Protein AF-A0A3M1XYH5-F1 (afdb_monomer_lite)

Foldseek 3Di:
DDDDDDDDLVRLLVCLLVPVLVLVCCLQDDDDPDDDDSRVPDDRDLVSLLVVLLVVLVVVLVCLVVQVVVCVLVLVSLLVSLLVCLVVCQSSLQSVCVLLVHHADDDSVSSQVSSCVSLVDPSVLSVVSPCVNVVVDDDDSVCSVVSSVVVSVVSVVVSVVSVPRDD

Sequence (167 aa):
IAAPLIMTPHYIASSLDAFPIEFLDFRLIHKTIYGDDLLSDLNIESRHLRLQAEREIKSKLIWLRQGYLSTMGDKRAIIENLSKSISGFMPLFRAIIVLYGEVPPVARIDVVNKLQDITKMETNIYERVLQIRQKKLKPDSPETDGIFKEFYHATERLGRLIDEIQI

pLDDT: mean 94.77, std 4.06, range [67.62, 98.44]

Secondary structure (DSSP, 8-state):
-PPPP---HHHHHTTTTTSHHHHHHHHHS----SS--SSTT----HHHHHHHHHHHHHHHHHHHHHHHHTTTT-HHHHHHHHHHHGGGGHHHHHHHHHHTT-PPPSSHHHHHHHHHHHH-S--HHHHHHHHHHTTS----GGGHHHHHHHHHHHHHHHHHHHHH---

Radius of gyration: 17.18 Å; chains: 1; bounding box: 42×40×49 Å

Structure (mmCIF, N/CA/C/O backbone):
data_AF-A0A3M1XYH5-F1
#
_entry.id   AF-A0A3M1XYH5-F1
#
loop_
_atom_site.group_PDB
_atom_site.id
_atom_site.type_symbol
_atom_site.label_atom_id
_atom_site.label_alt_id
_atom_site.label_comp_id
_atom_site.label_asym_id
_atom_site.label_entity_id
_atom_site.label_seq_id
_atom_site.pdbx_PDB_ins_code
_atom_site.Cartn_x
_atom_site.Cartn_y
_atom_site.Cartn_z
_atom_site.occupancy
_atom_site.B_iso_or_equiv
_atom_site.auth_seq_id
_atom_site.auth_comp_id
_atom_site.auth_asym_id
_atom_site.auth_atom_id
_atom_site.pdbx_PDB_model_num
ATOM 1 N N . ILE A 1 1 ? 2.916 23.796 -5.076 1.00 67.62 1 ILE A N 1
ATOM 2 C CA . ILE A 1 1 ? 3.162 22.948 -6.269 1.00 67.62 1 ILE A CA 1
ATOM 3 C C . ILE A 1 1 ? 4.480 22.233 -6.016 1.00 67.62 1 ILE A C 1
ATOM 5 O O . ILE A 1 1 ? 5.416 22.908 -5.608 1.00 67.62 1 ILE A O 1
ATOM 9 N N . ALA A 1 2 ? 4.526 20.906 -6.137 1.00 83.69 2 ALA A N 1
ATOM 10 C CA . ALA A 1 2 ? 5.775 20.149 -6.020 1.00 83.69 2 ALA A CA 1
ATOM 11 C C . ALA A 1 2 ? 6.463 20.087 -7.391 1.00 83.69 2 ALA A C 1
ATOM 13 O O . ALA A 1 2 ? 5.775 20.051 -8.412 1.00 83.69 2 ALA A O 1
ATOM 14 N N . ALA A 1 3 ? 7.795 20.103 -7.414 1.00 92.00 3 ALA A N 1
ATOM 15 C CA . ALA A 1 3 ? 8.556 19.890 -8.642 1.00 92.00 3 ALA A CA 1
ATOM 16 C C . ALA A 1 3 ? 8.316 18.464 -9.185 1.00 92.00 3 ALA A C 1
ATOM 18 O O . ALA A 1 3 ? 8.054 17.556 -8.390 1.00 92.00 3 ALA A O 1
ATOM 19 N N . PRO A 1 4 ? 8.385 18.252 -10.513 1.00 90.88 4 PRO A N 1
ATOM 20 C CA . PRO A 1 4 ? 8.270 16.916 -11.087 1.00 90.88 4 PRO A CA 1
ATOM 21 C C . PRO A 1 4 ? 9.439 16.024 -10.652 1.00 90.88 4 PRO A C 1
ATOM 23 O O . PRO A 1 4 ? 10.551 16.504 -10.422 1.00 90.88 4 PRO A O 1
ATOM 26 N N . LEU A 1 5 ? 9.190 14.715 -10.582 1.00 92.06 5 LEU A N 1
ATOM 27 C CA . LEU A 1 5 ? 10.254 13.727 -10.421 1.00 92.06 5 LEU A CA 1
ATOM 28 C C . LEU A 1 5 ? 11.072 13.660 -11.712 1.00 92.06 5 LEU A C 1
ATOM 30 O O . LEU A 1 5 ? 10.516 13.473 -12.792 1.00 92.06 5 LEU A O 1
ATOM 34 N N . ILE A 1 6 ? 12.390 13.798 -11.584 1.00 94.62 6 ILE A N 1
ATOM 35 C CA . ILE A 1 6 ? 13.343 13.641 -12.682 1.00 94.62 6 ILE A CA 1
ATOM 36 C C . ILE A 1 6 ? 14.158 12.386 -12.395 1.00 94.62 6 ILE A C 1
ATOM 38 O O . ILE A 1 6 ? 14.798 12.289 -11.350 1.00 94.62 6 ILE A O 1
ATOM 42 N N . MET A 1 7 ? 14.114 11.422 -13.310 1.00 95.25 7 MET A N 1
ATOM 43 C CA . MET A 1 7 ? 14.777 10.129 -13.163 1.00 95.25 7 MET A CA 1
ATOM 44 C C . MET A 1 7 ? 15.476 9.763 -14.466 1.00 95.25 7 MET A C 1
ATOM 46 O O . MET A 1 7 ? 14.965 10.032 -15.552 1.00 95.25 7 MET A O 1
ATOM 50 N N . THR A 1 8 ? 16.648 9.144 -14.359 1.00 96.50 8 THR A N 1
ATOM 51 C CA . THR A 1 8 ? 17.344 8.552 -15.505 1.00 96.50 8 THR A CA 1
ATOM 52 C C . THR A 1 8 ? 16.962 7.075 -15.636 1.00 96.50 8 THR A C 1
ATOM 54 O O . THR A 1 8 ? 16.574 6.465 -14.637 1.00 96.50 8 THR A O 1
ATOM 57 N N . PRO A 1 9 ? 17.131 6.454 -16.817 1.00 96.00 9 PRO A N 1
ATOM 58 C CA . PRO A 1 9 ? 16.918 5.013 -16.969 1.00 96.00 9 PRO A CA 1
ATOM 59 C C . PRO A 1 9 ? 17.732 4.184 -15.964 1.00 96.00 9 PRO A C 1
ATOM 61 O O . PRO A 1 9 ? 17.220 3.238 -15.373 1.00 96.00 9 PRO A O 1
ATOM 64 N N . HIS A 1 10 ? 18.983 4.586 -15.707 1.00 97.12 10 HIS A N 1
ATOM 65 C CA . HIS A 1 10 ? 19.835 3.931 -14.714 1.00 97.12 10 HIS A CA 1
ATOM 66 C C . HIS A 1 10 ? 19.263 4.039 -13.296 1.00 97.12 10 HIS A C 1
ATOM 68 O O . HIS A 1 10 ? 19.216 3.035 -12.593 1.00 97.12 10 HIS A O 1
ATOM 74 N N . TYR A 1 11 ? 18.783 5.225 -12.901 1.00 97.06 11 TYR A N 1
ATOM 75 C CA . TYR A 1 11 ? 18.168 5.426 -11.589 1.00 97.06 11 TYR A CA 1
ATOM 76 C C . TYR A 1 11 ? 16.924 4.554 -11.403 1.00 97.06 11 TYR A C 1
ATOM 78 O O . TYR A 1 11 ? 16.752 3.971 -10.338 1.00 97.06 11 TYR A O 1
ATOM 86 N N . ILE A 1 12 ? 16.077 4.435 -12.432 1.00 97.19 12 ILE A N 1
ATOM 87 C CA . ILE A 1 12 ? 14.899 3.556 -12.400 1.00 97.19 12 ILE A CA 1
ATOM 88 C C . ILE A 1 12 ? 15.341 2.110 -12.158 1.00 97.19 12 ILE A C 1
ATOM 90 O O . ILE A 1 12 ? 14.903 1.490 -11.192 1.00 97.19 12 ILE A O 1
ATOM 94 N N . ALA A 1 13 ? 16.258 1.603 -12.987 1.00 96.06 13 ALA A N 1
ATOM 95 C CA . ALA A 1 13 ? 16.729 0.223 -12.912 1.00 96.06 13 ALA A CA 1
ATOM 96 C C . ALA A 1 13 ? 17.379 -0.114 -11.558 1.00 96.06 13 ALA A C 1
ATOM 98 O O . ALA A 1 13 ? 17.160 -1.199 -11.028 1.00 96.06 13 ALA A O 1
ATOM 99 N N . SER A 1 14 ? 18.139 0.818 -10.973 1.00 96.88 14 SER A N 1
ATOM 100 C CA . SER A 1 14 ? 18.806 0.630 -9.679 1.00 96.88 14 SER A CA 1
ATOM 101 C C . SER A 1 14 ? 17.910 0.876 -8.460 1.00 96.88 14 SER A C 1
ATOM 103 O O . SER A 1 14 ? 18.420 0.853 -7.346 1.00 96.88 14 SER A O 1
ATOM 105 N N . SER A 1 15 ? 16.627 1.199 -8.655 1.00 97.81 15 SER A N 1
ATOM 106 C CA . SER A 1 15 ? 15.699 1.565 -7.572 1.00 97.81 15 SER A CA 1
ATOM 107 C C . SER A 1 15 ? 14.505 0.614 -7.443 1.00 97.81 15 SER A C 1
ATOM 109 O O . SER A 1 15 ? 13.644 0.832 -6.588 1.00 97.81 15 SER A O 1
ATOM 111 N N . LEU A 1 16 ? 14.428 -0.430 -8.278 1.00 98.00 16 LEU A N 1
ATOM 112 C CA . LEU A 1 16 ? 13.308 -1.382 -8.287 1.00 98.00 16 LEU A CA 1
ATOM 113 C C . LEU A 1 16 ? 13.237 -2.245 -7.018 1.00 98.00 16 LEU A C 1
ATOM 115 O O . LEU A 1 16 ? 12.176 -2.772 -6.702 1.00 98.00 16 LEU A O 1
ATOM 119 N N . ASP A 1 17 ? 14.339 -2.382 -6.286 1.00 98.06 17 ASP A N 1
ATOM 120 C CA . ASP A 1 17 ? 14.420 -3.086 -5.004 1.00 98.06 17 ASP A CA 1
ATOM 121 C C . ASP A 1 17 ? 14.050 -2.190 -3.809 1.00 98.06 17 ASP A C 1
ATOM 123 O O . ASP A 1 17 ? 13.446 -2.657 -2.840 1.00 98.06 17 ASP A O 1
ATOM 127 N N . ALA A 1 18 ? 14.386 -0.901 -3.888 1.00 97.56 18 ALA A N 1
ATOM 128 C CA . ALA A 1 18 ? 14.168 0.086 -2.837 1.00 97.56 18 ALA A CA 1
ATOM 129 C C . ALA A 1 18 ? 12.761 0.709 -2.864 1.00 97.56 18 ALA A C 1
ATOM 131 O O . ALA A 1 18 ? 12.217 1.013 -1.800 1.00 97.56 18 ALA A O 1
ATOM 132 N N . PHE A 1 19 ? 12.180 0.878 -4.058 1.00 97.81 19 PHE A N 1
ATOM 133 C CA . PHE A 1 19 ? 10.848 1.459 -4.282 1.00 97.81 19 PHE A CA 1
ATOM 134 C C . PHE A 1 19 ? 9.919 0.571 -5.151 1.00 97.81 19 PHE A C 1
ATOM 136 O O . PHE A 1 19 ? 9.291 1.072 -6.093 1.00 97.81 19 PHE A O 1
ATOM 143 N N . PRO A 1 20 ? 9.832 -0.756 -4.913 1.00 98.38 20 PRO A N 1
ATOM 144 C CA . PRO A 1 20 ? 9.061 -1.661 -5.766 1.00 98.38 20 PRO A CA 1
ATOM 145 C C . PRO A 1 20 ? 7.568 -1.318 -5.853 1.00 98.38 20 PRO A C 1
ATOM 147 O O . PRO A 1 20 ? 6.975 -1.493 -6.913 1.00 98.38 20 PRO A O 1
ATOM 150 N N . ILE A 1 21 ? 6.940 -0.820 -4.785 1.00 98.44 21 ILE A N 1
ATOM 151 C CA . ILE A 1 21 ? 5.516 -0.449 -4.783 1.00 98.44 21 ILE A CA 1
ATOM 152 C C . ILE A 1 21 ? 5.278 0.784 -5.655 1.00 98.44 21 ILE A C 1
ATOM 154 O O . ILE A 1 21 ? 4.331 0.808 -6.440 1.00 98.44 21 ILE A O 1
ATOM 158 N N . GLU A 1 22 ? 6.132 1.800 -5.554 1.00 97.88 22 GLU A N 1
ATOM 159 C CA . GLU A 1 22 ? 6.019 3.020 -6.350 1.00 97.88 22 GLU A CA 1
ATOM 160 C C . GLU A 1 22 ? 6.231 2.727 -7.836 1.00 97.88 22 GLU A C 1
ATOM 162 O O . GLU A 1 22 ? 5.425 3.151 -8.665 1.00 97.88 22 GLU A O 1
ATOM 167 N N . PHE A 1 23 ? 7.266 1.954 -8.180 1.00 98.06 23 PHE A N 1
ATOM 168 C CA . PHE A 1 23 ? 7.515 1.560 -9.566 1.00 98.06 23 PHE A CA 1
ATOM 169 C C . PHE A 1 23 ? 6.456 0.597 -10.108 1.00 98.06 23 PHE A C 1
ATOM 171 O O . PHE A 1 23 ? 6.149 0.650 -11.299 1.00 98.06 23 PHE A O 1
ATOM 178 N N . LEU A 1 24 ? 5.837 -0.226 -9.256 1.00 97.88 24 LEU A N 1
ATOM 179 C CA . LEU A 1 24 ? 4.675 -1.019 -9.643 1.00 97.88 24 LEU A CA 1
ATOM 180 C C . LEU A 1 24 ? 3.499 -0.110 -10.008 1.00 97.88 24 LEU A C 1
ATOM 182 O O . LEU A 1 24 ? 2.882 -0.303 -11.054 1.00 97.88 24 LEU A O 1
ATOM 186 N N . ASP A 1 25 ? 3.199 0.888 -9.177 1.00 96.25 25 ASP A N 1
ATOM 187 C CA . ASP A 1 25 ? 2.120 1.837 -9.450 1.00 96.25 25 ASP A CA 1
ATOM 188 C C . ASP A 1 25 ? 2.421 2.675 -10.705 1.00 96.25 25 ASP A C 1
ATOM 190 O O . ASP A 1 25 ? 1.514 2.898 -11.504 1.00 96.25 25 ASP A O 1
ATOM 194 N N . PHE A 1 26 ? 3.679 3.067 -10.946 1.00 96.50 26 PHE A N 1
ATOM 195 C CA . PHE A 1 26 ? 4.087 3.701 -12.204 1.00 96.50 26 PHE A CA 1
ATOM 196 C C . PHE A 1 26 ? 3.873 2.778 -13.403 1.00 96.50 26 PHE A C 1
ATOM 198 O O . PHE A 1 26 ? 3.232 3.191 -14.363 1.00 96.50 26 PHE A O 1
ATOM 205 N N . ARG A 1 27 ? 4.318 1.517 -13.344 1.00 95.88 27 ARG A N 1
ATOM 206 C CA . ARG A 1 27 ? 4.088 0.532 -14.413 1.00 95.88 27 ARG A CA 1
ATOM 207 C C . ARG A 1 27 ? 2.599 0.354 -14.716 1.00 95.88 27 ARG A C 1
ATOM 209 O O . ARG A 1 27 ? 2.211 0.322 -15.877 1.00 95.88 27 ARG A O 1
ATOM 216 N N . LEU A 1 28 ? 1.758 0.280 -13.685 1.00 94.69 28 LEU A N 1
ATOM 217 C CA . LEU A 1 28 ? 0.310 0.081 -13.825 1.00 94.69 28 LEU A CA 1
ATOM 218 C C . LEU A 1 28 ? -0.443 1.344 -14.268 1.00 94.69 28 LEU A C 1
ATOM 220 O O . LEU A 1 28 ? -1.489 1.248 -14.908 1.00 94.69 28 LEU A O 1
ATOM 224 N N . ILE A 1 29 ? 0.037 2.522 -13.864 1.00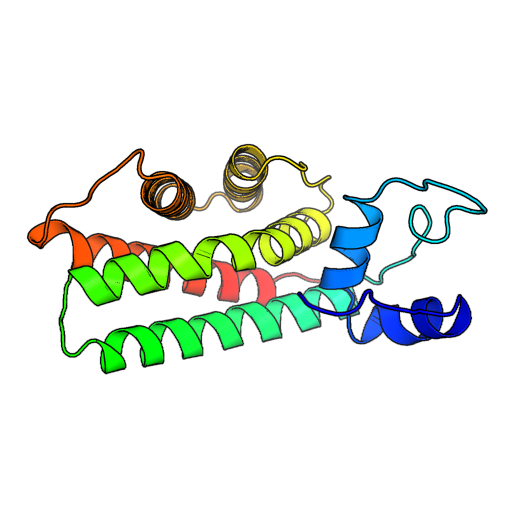 94.81 29 ILE A N 1
ATOM 225 C CA . ILE A 1 29 ? -0.682 3.794 -13.971 1.00 94.81 29 ILE A CA 1
ATOM 226 C C . ILE A 1 29 ? 0.268 4.867 -14.500 1.00 94.81 29 ILE A C 1
ATOM 228 O O . ILE A 1 29 ? 0.651 5.809 -13.803 1.00 94.81 29 ILE A O 1
ATOM 232 N N . HIS A 1 30 ? 0.606 4.756 -15.777 1.00 95.81 30 HIS A N 1
ATOM 233 C CA . HIS A 1 30 ? 1.289 5.812 -16.506 1.00 95.81 30 HIS A CA 1
ATOM 234 C C . HIS A 1 30 ? 0.687 5.981 -17.898 1.00 95.81 30 HIS A C 1
ATOM 236 O O . HIS A 1 30 ? -0.110 5.177 -18.384 1.00 95.81 30 HIS A O 1
ATOM 242 N N . LYS A 1 31 ? 1.069 7.083 -18.532 1.00 96.00 31 LYS A N 1
ATOM 243 C CA . LYS A 1 31 ? 0.856 7.304 -19.953 1.00 96.00 31 LYS A CA 1
ATOM 244 C C . LYS A 1 31 ? 2.093 7.987 -20.503 1.00 96.00 31 LYS A C 1
ATOM 246 O O . LYS A 1 31 ? 2.390 9.115 -20.110 1.00 96.00 31 LYS A O 1
ATOM 251 N N . THR A 1 32 ? 2.782 7.324 -21.420 1.00 96.31 32 THR A N 1
ATOM 252 C CA . THR A 1 32 ? 3.909 7.920 -22.136 1.00 96.31 32 THR A CA 1
ATOM 253 C C . THR A 1 32 ? 3.383 8.997 -23.072 1.00 96.31 32 THR A C 1
ATOM 255 O O . THR A 1 32 ? 2.553 8.743 -23.945 1.00 96.31 32 THR A O 1
ATOM 258 N N . ILE A 1 33 ? 3.806 10.237 -22.832 1.00 97.06 33 ILE A N 1
ATOM 259 C CA . ILE A 1 33 ? 3.403 11.395 -23.639 1.00 97.06 33 ILE A CA 1
ATOM 260 C C . ILE A 1 33 ? 4.369 11.596 -24.810 1.00 97.06 33 ILE A C 1
ATOM 262 O O . ILE A 1 33 ? 3.950 12.028 -25.881 1.00 97.06 33 ILE A O 1
ATOM 266 N N . TYR A 1 34 ? 5.650 11.283 -24.608 1.00 96.69 34 TYR A N 1
ATOM 267 C CA . TYR A 1 34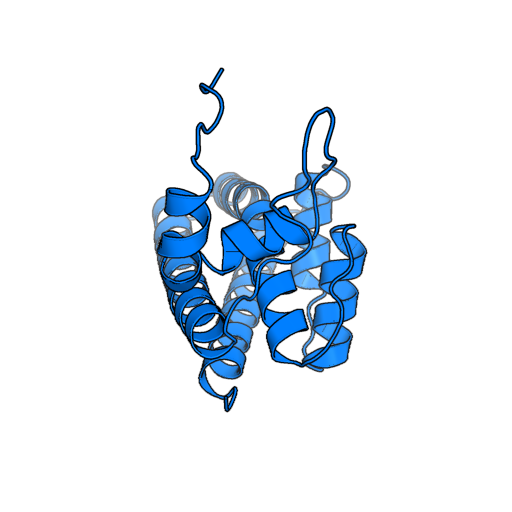 ? 6.706 11.425 -25.602 1.00 96.69 34 TYR A CA 1
ATOM 268 C C . TYR A 1 34 ? 7.889 10.503 -25.278 1.00 96.69 34 TYR A C 1
ATOM 270 O O . TYR A 1 34 ? 8.208 10.325 -24.102 1.00 96.69 34 TYR A O 1
ATOM 278 N N . GLY A 1 35 ? 8.568 10.006 -26.316 1.00 96.12 35 GLY A N 1
ATOM 279 C CA . GLY A 1 35 ? 9.754 9.155 -26.199 1.00 96.12 35 GLY A CA 1
ATOM 280 C C . GLY A 1 35 ? 9.433 7.690 -25.912 1.00 96.12 35 GLY A C 1
ATOM 281 O O . GLY A 1 35 ? 8.292 7.254 -26.066 1.00 96.12 35 GLY A O 1
ATOM 282 N N . ASP A 1 36 ? 10.464 6.949 -25.513 1.00 95.38 36 ASP A N 1
ATOM 283 C CA . ASP A 1 36 ? 10.349 5.537 -25.159 1.00 95.38 36 ASP A CA 1
ATOM 284 C C . ASP A 1 36 ? 9.585 5.357 -23.844 1.00 95.38 36 ASP A C 1
ATOM 286 O O . ASP A 1 36 ? 9.729 6.137 -22.897 1.00 95.38 36 ASP A O 1
ATOM 290 N N . ASP A 1 37 ? 8.788 4.295 -23.775 1.00 96.44 37 ASP A N 1
ATOM 291 C CA . ASP A 1 37 ? 8.135 3.887 -22.542 1.00 96.44 37 ASP A CA 1
ATOM 292 C C . ASP A 1 37 ? 9.086 3.028 -21.703 1.00 96.44 37 ASP A C 1
ATOM 294 O O . ASP A 1 37 ? 9.308 1.853 -21.973 1.00 96.44 37 ASP A O 1
ATOM 298 N N . LEU A 1 38 ? 9.659 3.645 -20.673 1.00 94.94 38 LEU A N 1
ATOM 299 C CA . LEU A 1 38 ? 10.595 2.991 -19.759 1.00 94.94 38 LEU A CA 1
ATOM 300 C C . LEU A 1 38 ? 9.900 2.280 -18.586 1.00 94.94 38 LEU A C 1
ATOM 302 O O . LEU A 1 38 ? 10.587 1.682 -17.760 1.00 94.94 38 LEU A O 1
ATOM 306 N N . LEU A 1 39 ? 8.574 2.404 -18.450 1.00 96.44 39 LEU A N 1
ATOM 307 C CA . LEU A 1 39 ? 7.835 1.959 -17.266 1.00 96.44 39 LEU A CA 1
ATOM 308 C C . LEU A 1 39 ? 7.023 0.682 -17.502 1.00 96.44 39 LEU A C 1
ATOM 310 O O . LEU A 1 39 ? 6.768 -0.034 -16.534 1.00 96.44 39 LEU A O 1
ATOM 314 N N . SER A 1 40 ? 6.615 0.380 -18.737 1.00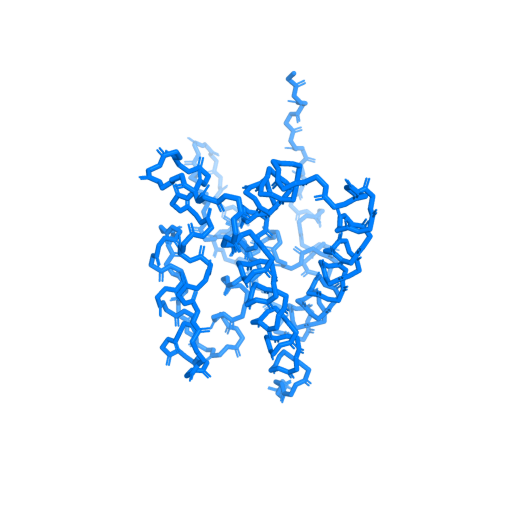 94.19 40 SER A N 1
ATOM 315 C CA . SER A 1 40 ? 5.786 -0.798 -19.048 1.00 94.19 40 SER A CA 1
ATOM 316 C C . SER A 1 40 ? 6.464 -2.137 -18.749 1.00 94.19 40 SER A C 1
ATOM 318 O O . SER A 1 40 ? 5.819 -3.024 -18.187 1.00 94.19 40 SER A O 1
ATOM 320 N N . ASP A 1 41 ? 7.764 -2.258 -19.021 1.00 91.81 41 ASP A N 1
ATOM 321 C CA . ASP A 1 41 ? 8.507 -3.525 -18.930 1.00 91.81 41 ASP A CA 1
ATOM 322 C C . ASP A 1 41 ? 9.358 -3.662 -17.653 1.00 91.81 41 ASP A C 1
ATOM 324 O O . ASP A 1 41 ? 10.300 -4.457 -17.589 1.00 91.81 41 ASP A O 1
ATOM 328 N N . LEU A 1 42 ? 9.046 -2.898 -16.598 1.00 96.31 42 LEU A N 1
ATOM 329 C CA . LEU A 1 42 ? 9.785 -3.000 -15.336 1.00 96.31 42 LEU A CA 1
ATOM 330 C C . LEU A 1 42 ? 9.621 -4.391 -14.715 1.00 96.31 42 LEU A C 1
ATOM 332 O O . LEU A 1 42 ? 8.510 -4.806 -14.374 1.00 96.31 42 LEU A O 1
ATOM 336 N N . ASN A 1 43 ? 10.741 -5.083 -14.503 1.00 95.19 43 ASN A N 1
ATOM 337 C CA . ASN A 1 43 ? 10.778 -6.349 -13.781 1.00 95.19 43 ASN A CA 1
ATOM 338 C C . ASN A 1 43 ? 10.966 -6.100 -12.279 1.00 95.19 43 ASN A C 1
ATOM 340 O O . ASN A 1 43 ? 12.072 -5.824 -11.818 1.00 95.19 43 ASN A O 1
ATOM 344 N N . ILE A 1 44 ? 9.875 -6.188 -11.523 1.00 97.31 44 ILE A N 1
ATOM 345 C CA . ILE A 1 44 ? 9.867 -5.971 -10.075 1.00 97.31 44 ILE A CA 1
ATOM 346 C C . ILE A 1 44 ? 9.847 -7.335 -9.395 1.00 97.31 44 ILE A C 1
ATOM 348 O O . ILE A 1 44 ? 8.862 -8.065 -9.498 1.00 97.31 44 ILE A O 1
ATOM 352 N N . GLU A 1 45 ? 10.927 -7.678 -8.694 1.00 97.50 45 GLU A N 1
ATOM 353 C CA . GLU A 1 45 ? 11.011 -8.963 -8.008 1.00 97.50 45 GLU A CA 1
ATOM 354 C C . GLU A 1 45 ? 10.034 -9.028 -6.827 1.00 97.50 45 GLU A C 1
ATOM 356 O O . GLU A 1 45 ? 10.049 -8.175 -5.930 1.00 97.50 45 GLU A O 1
ATOM 361 N N . SER A 1 46 ? 9.241 -10.100 -6.768 1.00 97.19 46 SER A N 1
ATOM 362 C CA . SER A 1 46 ? 8.239 -10.308 -5.718 1.00 97.19 46 SER A CA 1
ATOM 363 C C . SER A 1 46 ? 8.842 -10.247 -4.310 1.00 97.19 46 SER A C 1
ATOM 365 O O . SER A 1 46 ? 8.196 -9.740 -3.395 1.00 97.19 46 SER A O 1
ATOM 367 N N . ARG A 1 47 ? 10.105 -10.672 -4.124 1.00 97.62 47 ARG A N 1
ATOM 368 C CA . ARG A 1 47 ? 10.794 -10.624 -2.820 1.00 97.62 47 ARG A CA 1
ATOM 369 C C . ARG A 1 47 ? 10.908 -9.199 -2.269 1.00 97.62 47 ARG A C 1
ATOM 371 O O . ARG A 1 47 ? 10.683 -8.981 -1.080 1.00 97.62 47 ARG A O 1
ATOM 378 N N . HIS A 1 48 ? 11.223 -8.230 -3.132 1.00 98.31 48 HIS A N 1
ATOM 379 C CA . HIS A 1 48 ? 11.355 -6.825 -2.751 1.00 98.31 48 HIS A CA 1
ATOM 380 C C . HIS A 1 48 ? 9.975 -6.207 -2.541 1.00 98.31 48 HIS A C 1
ATOM 382 O O . HIS A 1 48 ? 9.754 -5.514 -1.548 1.00 98.31 48 HIS A O 1
ATOM 388 N N . LEU A 1 49 ? 9.021 -6.546 -3.414 1.00 98.25 49 LEU A N 1
ATOM 389 C CA . LEU A 1 49 ? 7.637 -6.099 -3.297 1.00 98.25 49 LEU A CA 1
ATOM 390 C C . LEU A 1 49 ? 6.997 -6.546 -1.972 1.00 98.25 49 LEU A C 1
ATOM 392 O O . LEU A 1 49 ? 6.399 -5.726 -1.277 1.00 98.25 49 LEU A O 1
ATOM 396 N N . ARG A 1 50 ? 7.175 -7.813 -1.571 1.00 98.19 50 ARG A N 1
ATOM 397 C CA . ARG A 1 50 ? 6.688 -8.346 -0.285 1.00 98.19 50 ARG A CA 1
ATOM 398 C C . ARG A 1 50 ? 7.334 -7.654 0.897 1.00 98.19 50 ARG A C 1
ATOM 400 O O . ARG A 1 50 ? 6.632 -7.249 1.820 1.00 98.19 50 ARG A O 1
ATOM 407 N N . LEU A 1 51 ? 8.655 -7.477 0.854 1.00 98.12 51 LEU A N 1
ATOM 408 C CA . LEU A 1 51 ? 9.391 -6.820 1.928 1.00 98.12 51 LEU A CA 1
ATOM 409 C C . LEU A 1 51 ? 8.931 -5.366 2.123 1.00 98.12 51 LEU A C 1
ATOM 411 O O . LEU A 1 51 ? 8.706 -4.940 3.258 1.00 98.12 51 LEU A O 1
ATOM 415 N N . GLN A 1 52 ? 8.745 -4.604 1.038 1.00 98.44 52 GLN A N 1
ATOM 416 C CA . GLN A 1 52 ? 8.218 -3.243 1.148 1.00 98.44 52 GLN A CA 1
ATOM 417 C C . GLN A 1 52 ? 6.758 -3.246 1.615 1.00 98.44 52 GLN A C 1
ATOM 419 O O . GLN A 1 52 ? 6.421 -2.452 2.492 1.00 98.44 52 GLN A O 1
ATOM 424 N N . ALA A 1 53 ? 5.912 -4.152 1.111 1.00 98.38 53 ALA A N 1
ATOM 425 C CA . ALA A 1 53 ? 4.515 -4.260 1.536 1.00 98.38 53 ALA A CA 1
ATOM 426 C C . ALA A 1 53 ? 4.397 -4.513 3.048 1.00 98.38 53 ALA A C 1
ATOM 428 O O . ALA A 1 53 ? 3.603 -3.863 3.732 1.00 98.38 53 ALA A O 1
ATOM 429 N N . GLU A 1 54 ? 5.245 -5.389 3.592 1.00 98.19 54 GLU A N 1
ATOM 430 C CA . GLU A 1 54 ? 5.323 -5.684 5.023 1.00 98.19 54 GLU A CA 1
ATOM 431 C C . GLU A 1 54 ? 5.785 -4.461 5.838 1.00 98.19 54 GLU A C 1
ATOM 433 O O . GLU A 1 54 ? 5.198 -4.109 6.868 1.00 98.19 54 GLU A O 1
ATOM 438 N N . ARG A 1 55 ? 6.817 -3.752 5.369 1.00 98.12 55 ARG A N 1
ATOM 439 C CA . ARG A 1 55 ? 7.289 -2.517 6.014 1.00 98.12 55 ARG A CA 1
ATOM 440 C C . ARG A 1 55 ? 6.217 -1.431 5.999 1.00 98.12 55 ARG A C 1
ATOM 442 O O . ARG A 1 55 ? 6.038 -0.709 6.985 1.00 98.12 55 ARG A O 1
ATOM 449 N N . GLU A 1 56 ? 5.520 -1.294 4.882 1.00 98.00 56 GLU A N 1
ATOM 450 C CA . GLU A 1 56 ? 4.530 -0.255 4.665 1.00 98.00 56 GLU A CA 1
ATOM 451 C C . GLU A 1 56 ? 3.267 -0.502 5.502 1.00 98.00 56 GLU A C 1
ATOM 453 O O . GLU A 1 56 ? 2.816 0.419 6.189 1.00 98.00 56 GLU A O 1
ATOM 458 N N . ILE A 1 57 ? 2.743 -1.732 5.558 1.00 97.75 57 ILE A N 1
ATOM 459 C CA . ILE A 1 57 ? 1.593 -2.059 6.418 1.00 97.75 57 ILE A CA 1
ATOM 460 C C . ILE A 1 57 ? 1.930 -1.870 7.908 1.00 97.75 57 ILE A C 1
ATOM 462 O O . ILE A 1 57 ? 1.144 -1.265 8.643 1.00 97.75 57 ILE A O 1
ATOM 466 N N . LYS A 1 58 ? 3.128 -2.286 8.356 1.00 98.12 58 LYS A N 1
ATOM 467 C CA . LYS A 1 58 ? 3.597 -2.091 9.742 1.00 98.12 58 LYS A CA 1
ATOM 468 C C . LYS A 1 58 ? 3.719 -0.606 10.081 1.00 98.12 58 LYS A C 1
ATOM 470 O O . LYS A 1 58 ? 3.268 -0.171 11.142 1.00 98.12 58 LYS A O 1
ATOM 475 N N . SER A 1 59 ? 4.250 0.184 9.151 1.00 97.81 59 SER A N 1
ATOM 476 C CA . SER A 1 59 ? 4.331 1.640 9.289 1.00 97.81 59 SER A CA 1
ATOM 477 C C . SER A 1 59 ? 2.936 2.261 9.396 1.00 97.81 59 SER A C 1
ATOM 479 O O . SER A 1 59 ? 2.683 3.034 10.318 1.00 97.81 59 SER A O 1
ATOM 481 N N . LYS A 1 60 ? 1.988 1.885 8.524 1.00 97.62 60 LYS A N 1
ATOM 482 C CA . LYS A 1 60 ? 0.595 2.366 8.592 1.00 97.62 60 LYS A CA 1
ATOM 483 C C . LYS A 1 60 ? -0.080 2.010 9.920 1.00 97.62 60 LYS A C 1
ATOM 485 O O . LYS A 1 60 ? -0.776 2.857 10.468 1.00 97.62 60 LYS A O 1
ATOM 490 N N . LEU A 1 61 ? 0.156 0.821 10.482 1.00 97.94 61 LEU A N 1
ATOM 491 C CA . LEU A 1 61 ? -0.358 0.443 11.808 1.00 97.94 61 LEU A CA 1
ATOM 492 C C . LEU A 1 61 ? 0.180 1.346 12.927 1.00 97.94 61 LEU A C 1
ATOM 494 O O . LEU A 1 61 ? -0.586 1.753 13.801 1.00 97.94 61 LEU A O 1
ATOM 498 N N . ILE A 1 62 ? 1.470 1.696 12.895 1.00 98.06 62 ILE A N 1
ATOM 499 C CA . ILE A 1 62 ? 2.061 2.652 13.846 1.00 98.06 62 ILE A CA 1
ATOM 500 C C . ILE A 1 62 ? 1.375 4.017 13.715 1.00 98.06 62 ILE A C 1
ATOM 502 O O . ILE A 1 62 ? 0.902 4.561 14.715 1.00 98.06 62 ILE A O 1
ATOM 506 N N . TRP A 1 63 ? 1.244 4.529 12.487 1.00 97.00 63 TRP A N 1
ATOM 507 C CA . TRP A 1 63 ? 0.589 5.811 12.218 1.00 97.00 63 TRP A CA 1
ATOM 508 C C . TRP A 1 63 ? -0.888 5.825 12.620 1.00 97.00 63 TRP A C 1
ATOM 510 O O . TRP A 1 63 ? -1.359 6.831 13.140 1.00 97.00 63 TRP A O 1
ATOM 520 N N . LEU A 1 64 ? -1.619 4.720 12.437 1.00 96.81 64 LEU A N 1
ATOM 521 C CA . LEU A 1 64 ? -3.009 4.599 12.886 1.00 96.81 64 LEU A CA 1
ATOM 522 C C . LEU A 1 64 ? -3.117 4.718 14.408 1.00 96.81 64 LEU A C 1
ATOM 524 O O . LEU A 1 64 ? -3.960 5.461 14.904 1.00 96.81 64 LEU A O 1
ATOM 528 N N . ARG A 1 65 ? -2.246 4.030 15.156 1.00 97.44 65 ARG A N 1
ATOM 529 C CA . ARG A 1 65 ? -2.234 4.082 16.628 1.00 97.44 65 ARG A CA 1
ATOM 530 C C . ARG A 1 65 ? -1.864 5.477 17.131 1.00 97.44 65 ARG A C 1
ATOM 532 O O . ARG A 1 65 ? -2.583 6.043 17.951 1.00 97.44 65 ARG A O 1
ATOM 539 N N . GLN A 1 66 ? -0.780 6.054 16.612 1.00 97.56 66 GLN A N 1
ATOM 540 C CA . GLN A 1 66 ? -0.339 7.403 16.982 1.00 97.56 66 GLN A CA 1
ATOM 541 C C . GLN A 1 66 ? -1.386 8.461 16.614 1.00 97.56 66 GLN A C 1
ATOM 543 O O . GLN A 1 66 ? -1.704 9.324 17.429 1.00 97.56 66 GLN A O 1
ATOM 548 N N . GLY A 1 67 ? -1.955 8.360 15.412 1.00 96.06 67 GLY A N 1
ATOM 549 C CA . GLY A 1 67 ? -2.981 9.267 14.908 1.00 96.06 67 GLY A CA 1
ATOM 550 C C . GLY A 1 67 ? -4.311 9.161 15.649 1.00 96.06 67 GLY A C 1
ATOM 551 O O . GLY A 1 67 ? -5.043 10.142 15.706 1.00 96.06 67 GLY A O 1
ATOM 552 N N . TYR A 1 68 ? -4.631 8.005 16.230 1.00 96.44 68 TYR A N 1
ATOM 553 C CA . TYR A 1 68 ? -5.776 7.864 17.125 1.00 96.44 68 TYR A CA 1
ATOM 554 C C . TYR A 1 68 ? -5.512 8.534 18.471 1.00 96.44 68 TYR A C 1
ATOM 556 O O . TYR A 1 68 ? -6.312 9.355 18.913 1.00 96.44 68 TYR A O 1
ATOM 564 N N . LEU A 1 69 ? -4.368 8.249 19.101 1.00 97.12 69 LEU A N 1
ATOM 565 C CA . LEU A 1 69 ? -4.014 8.825 20.402 1.00 97.12 69 LEU A CA 1
ATOM 566 C C . LEU A 1 69 ? -3.930 10.357 20.360 1.00 97.12 69 LEU A C 1
ATOM 568 O O . LEU A 1 69 ? -4.412 11.022 21.275 1.00 97.12 69 LEU A O 1
ATOM 572 N N . SER A 1 70 ? -3.383 10.926 19.282 1.00 96.94 70 SER A N 1
ATOM 573 C CA . SER A 1 70 ? -3.248 12.380 19.129 1.00 96.94 70 SER A CA 1
ATOM 574 C C . SER A 1 70 ? -4.583 13.122 19.013 1.00 96.94 70 SER A C 1
ATOM 576 O O . SER A 1 70 ? -4.624 14.329 19.235 1.00 96.94 70 SER A O 1
ATOM 578 N N . THR A 1 71 ? -5.680 12.423 18.704 1.00 96.50 71 THR A N 1
ATOM 579 C CA . THR A 1 71 ? -7.017 13.035 18.627 1.00 96.50 71 THR A CA 1
ATOM 580 C C . THR A 1 71 ? -7.620 13.314 19.998 1.00 96.50 71 THR A C 1
ATOM 582 O O . THR A 1 71 ? -8.598 14.050 20.083 1.00 96.50 71 THR A O 1
ATOM 585 N N . MET A 1 72 ? -7.089 12.704 21.067 1.00 95.75 72 MET A N 1
ATOM 586 C CA . MET A 1 72 ? -7.649 12.781 22.423 1.00 95.75 72 MET A CA 1
ATOM 587 C C . MET A 1 72 ? -9.156 12.450 22.484 1.00 95.75 72 MET A C 1
ATOM 589 O O . MET A 1 72 ? -9.879 12.949 23.341 1.00 95.75 72 MET A O 1
ATOM 593 N N . GLY A 1 73 ? -9.639 11.600 21.569 1.00 93.50 73 GLY A N 1
ATOM 594 C CA . GLY A 1 73 ? -11.043 11.195 21.493 1.00 93.50 73 GLY A CA 1
ATOM 595 C C . GLY A 1 73 ? -11.946 12.116 20.667 1.00 93.50 73 GLY A C 1
ATOM 596 O O . GLY A 1 73 ? -13.146 11.844 20.588 1.00 93.50 73 GLY A O 1
ATOM 597 N N . ASP A 1 74 ? -11.410 13.158 20.020 1.00 95.62 74 ASP A N 1
ATOM 598 C CA . ASP A 1 74 ? -12.164 13.982 19.071 1.00 95.62 74 ASP A CA 1
ATOM 599 C C . ASP A 1 74 ? -12.603 13.137 17.863 1.00 95.62 74 ASP A C 1
ATOM 601 O O . ASP A 1 74 ? -11.805 12.745 17.004 1.00 95.62 74 ASP A O 1
ATOM 605 N N . LYS A 1 75 ? -13.912 12.876 17.782 1.00 94.50 75 LYS A N 1
ATOM 606 C CA . LYS A 1 75 ? -14.506 12.025 16.743 1.00 94.50 75 LYS A CA 1
ATOM 607 C C . LYS A 1 75 ? -14.316 12.586 15.339 1.00 94.50 75 LYS A C 1
ATOM 609 O O . LYS A 1 75 ? -14.066 11.836 14.395 1.00 94.50 75 LYS A O 1
ATOM 614 N N . ARG A 1 76 ? -14.391 13.907 15.188 1.00 93.00 76 ARG A N 1
ATOM 615 C CA . ARG A 1 76 ? -14.195 14.554 13.892 1.00 93.00 76 ARG A CA 1
ATOM 616 C C . ARG A 1 76 ? -12.751 14.384 13.437 1.00 93.00 76 ARG A C 1
ATOM 618 O O . ARG A 1 76 ? -12.530 14.026 12.280 1.00 93.00 76 ARG A O 1
ATOM 625 N N . ALA A 1 77 ? -11.793 14.577 14.342 1.00 95.31 77 ALA A N 1
ATOM 626 C CA . ALA A 1 77 ? -10.377 14.394 14.047 1.00 95.31 77 ALA A CA 1
ATOM 627 C C . ALA A 1 77 ? -10.043 12.935 13.682 1.00 95.31 77 ALA A C 1
ATOM 629 O O . ALA A 1 77 ? -9.297 12.702 12.731 1.00 95.31 77 ALA A O 1
ATOM 630 N N . ILE A 1 78 ? -10.635 11.946 14.368 1.00 95.88 78 ILE A N 1
ATOM 631 C CA . ILE A 1 78 ? -10.455 10.516 14.045 1.00 95.88 78 ILE A CA 1
ATOM 632 C C . ILE A 1 78 ? -10.893 10.226 12.604 1.00 95.88 78 ILE A C 1
ATOM 634 O O . ILE A 1 78 ? -10.123 9.671 11.814 1.00 95.88 78 ILE A O 1
ATOM 638 N N . ILE A 1 79 ? -12.116 10.625 12.243 1.00 95.31 79 ILE A N 1
ATOM 639 C CA . ILE A 1 79 ? -12.660 10.397 10.899 1.00 95.31 79 ILE A CA 1
ATOM 640 C C . ILE A 1 79 ? -11.846 11.138 9.838 1.00 95.31 79 ILE A C 1
ATOM 642 O O . ILE A 1 79 ? -11.573 10.585 8.770 1.00 95.31 79 ILE A O 1
ATOM 646 N N . GLU A 1 80 ? -11.425 12.369 10.123 1.00 94.06 80 GLU A N 1
ATOM 647 C CA . GLU A 1 80 ? -10.588 13.148 9.216 1.00 94.06 80 GLU A CA 1
ATOM 648 C C . GLU A 1 80 ? -9.234 12.467 8.963 1.00 94.06 80 GLU A C 1
ATOM 650 O O . GLU A 1 80 ? -8.812 12.359 7.808 1.00 94.06 80 GLU A O 1
ATOM 655 N N . ASN A 1 81 ? -8.588 11.941 10.007 1.00 94.75 81 ASN A N 1
ATOM 656 C CA . ASN A 1 81 ? -7.319 11.222 9.893 1.00 94.75 81 ASN A CA 1
ATOM 657 C C . ASN A 1 81 ? -7.459 9.933 9.064 1.00 94.75 81 ASN A C 1
ATOM 659 O O . ASN A 1 81 ? -6.661 9.705 8.150 1.00 94.75 81 ASN A O 1
ATOM 663 N N . LEU A 1 82 ? -8.496 9.124 9.314 1.00 94.62 82 LEU A N 1
ATOM 664 C CA . LEU A 1 82 ? -8.781 7.908 8.533 1.00 94.62 82 LEU A CA 1
ATOM 665 C C . LEU A 1 82 ? -9.080 8.221 7.060 1.00 94.62 82 LEU A C 1
ATOM 667 O O . LEU A 1 82 ? -8.518 7.626 6.140 1.00 94.62 82 LEU A O 1
ATOM 671 N N . SER A 1 83 ? -9.940 9.208 6.823 1.00 93.75 83 SER A N 1
ATOM 672 C CA . SER A 1 83 ? -10.324 9.655 5.483 1.00 93.75 83 SER A CA 1
ATOM 673 C C . SER A 1 83 ? -9.133 10.193 4.681 1.00 93.75 83 SER A C 1
ATOM 675 O O . SER A 1 83 ? -9.027 9.985 3.466 1.00 93.75 83 SER A O 1
ATOM 677 N N . LYS A 1 84 ? -8.181 10.862 5.341 1.00 92.38 84 LYS A N 1
ATOM 678 C CA . LYS A 1 84 ? -6.950 11.337 4.696 1.00 92.38 84 LYS A CA 1
ATOM 679 C C . LYS A 1 84 ? -5.994 10.195 4.351 1.00 92.38 84 LYS A C 1
ATOM 681 O O . LYS A 1 84 ? -5.393 10.252 3.274 1.00 92.38 84 LYS A O 1
ATOM 686 N N . SER A 1 85 ? -5.892 9.166 5.194 1.00 92.44 85 SER A N 1
ATOM 687 C CA . SER A 1 85 ? -4.918 8.080 5.032 1.00 92.44 85 SER A CA 1
ATOM 688 C C . SER A 1 85 ? -5.292 7.060 3.949 1.00 92.44 85 SER A C 1
ATOM 690 O O . SER A 1 85 ? -4.396 6.548 3.280 1.00 92.44 85 SER A O 1
ATOM 692 N N . ILE A 1 86 ? -6.588 6.816 3.701 1.00 94.06 86 ILE A N 1
ATOM 693 C CA . ILE A 1 86 ? -7.060 5.728 2.818 1.00 94.06 86 ILE A CA 1
ATOM 694 C C . ILE A 1 86 ? -6.499 5.762 1.389 1.00 94.06 86 ILE A C 1
ATOM 696 O O . ILE A 1 86 ? -6.230 4.715 0.808 1.00 94.06 86 ILE A O 1
ATOM 700 N N . SER A 1 87 ? -6.252 6.942 0.810 1.00 89.00 87 SER A N 1
ATOM 701 C CA . SER A 1 87 ? -5.654 7.023 -0.534 1.00 89.00 87 SER A CA 1
ATOM 702 C C . SER A 1 87 ? -4.271 6.377 -0.596 1.00 89.00 87 SER A C 1
ATOM 704 O O . SER A 1 87 ? -3.924 5.794 -1.618 1.00 89.00 87 SER A O 1
ATOM 706 N N . GLY A 1 88 ? -3.502 6.466 0.492 1.00 92.31 88 GLY A N 1
ATOM 707 C CA . GLY A 1 88 ? -2.170 5.880 0.584 1.00 92.31 88 GLY A CA 1
ATOM 708 C C . GLY A 1 88 ? -2.179 4.362 0.751 1.00 92.31 88 GLY A C 1
ATOM 709 O O . GLY A 1 88 ? -1.110 3.777 0.808 1.00 92.31 88 GLY A O 1
ATOM 710 N N . PHE A 1 89 ? -3.339 3.710 0.867 1.00 96.56 89 PHE A N 1
ATOM 711 C CA . PHE A 1 89 ? -3.430 2.247 0.896 1.00 96.56 89 PHE A CA 1
ATOM 712 C C . PHE A 1 89 ? -3.538 1.633 -0.502 1.00 96.56 89 PHE A C 1
ATOM 714 O O . PHE A 1 89 ? -3.248 0.455 -0.659 1.00 96.56 89 PHE A O 1
ATOM 721 N N . MET A 1 90 ? -3.939 2.404 -1.519 1.00 96.31 90 MET A N 1
ATOM 722 C CA . MET A 1 90 ? -4.181 1.854 -2.859 1.00 96.31 90 MET A CA 1
ATOM 723 C C . MET A 1 90 ? -2.931 1.225 -3.493 1.00 96.31 90 MET A C 1
ATOM 725 O O . MET A 1 90 ? -3.059 0.096 -3.959 1.00 96.31 90 MET A O 1
ATOM 729 N N . PRO A 1 91 ? -1.740 1.863 -3.468 1.00 97.75 91 PRO A N 1
ATOM 730 C CA . PRO A 1 91 ? -0.527 1.240 -4.008 1.00 97.75 91 PRO A CA 1
ATOM 731 C C . PRO A 1 91 ? -0.196 -0.077 -3.291 1.00 97.75 91 PRO A C 1
ATOM 733 O O . PRO A 1 91 ? 0.041 -1.100 -3.928 1.00 97.75 91 PRO A O 1
ATOM 736 N N . LEU A 1 92 ? -0.305 -0.085 -1.957 1.00 98.00 92 LEU A N 1
ATOM 737 C CA . LEU A 1 92 ? -0.114 -1.283 -1.142 1.00 98.00 92 LEU A CA 1
ATOM 738 C C . LEU A 1 92 ? -1.105 -2.398 -1.510 1.00 98.00 92 LEU A C 1
ATOM 740 O O . LEU A 1 92 ? -0.711 -3.550 -1.636 1.00 98.00 92 LEU A O 1
ATOM 744 N N . PHE A 1 93 ? -2.385 -2.083 -1.706 1.00 97.88 93 PHE A N 1
ATOM 745 C CA . PHE A 1 93 ? -3.380 -3.086 -2.092 1.00 97.88 93 PHE A CA 1
ATOM 746 C C . PHE A 1 93 ? -3.088 -3.679 -3.469 1.00 97.88 93 PHE A C 1
ATOM 748 O O . PHE A 1 93 ? -3.217 -4.887 -3.641 1.00 97.88 93 PHE A O 1
ATOM 755 N N . ARG A 1 94 ? -2.630 -2.870 -4.432 1.00 98.12 94 ARG A N 1
ATOM 756 C CA . ARG A 1 94 ? -2.195 -3.387 -5.738 1.00 98.12 94 ARG A CA 1
ATOM 757 C C . ARG A 1 94 ? -0.970 -4.282 -5.618 1.00 98.12 94 ARG A C 1
ATOM 759 O O . ARG A 1 94 ? -0.944 -5.331 -6.252 1.00 98.12 94 ARG A O 1
ATOM 766 N N . ALA A 1 95 ? -0.009 -3.910 -4.774 1.00 97.94 95 ALA A N 1
ATOM 767 C CA . ALA A 1 95 ? 1.144 -4.750 -4.470 1.00 97.94 95 ALA A CA 1
ATOM 768 C C . ALA A 1 95 ? 0.718 -6.106 -3.894 1.00 97.94 95 ALA A C 1
ATOM 770 O O . ALA A 1 95 ? 1.181 -7.135 -4.373 1.00 97.94 95 ALA A O 1
ATOM 771 N N . ILE A 1 96 ? -0.221 -6.124 -2.941 1.00 97.50 96 ILE A N 1
ATOM 772 C CA . ILE A 1 96 ? -0.777 -7.371 -2.396 1.00 97.50 96 ILE A CA 1
ATOM 773 C C . ILE A 1 96 ? -1.436 -8.198 -3.506 1.00 97.50 96 ILE A C 1
ATOM 775 O O . ILE A 1 96 ? -1.148 -9.380 -3.618 1.00 97.50 96 ILE A O 1
ATOM 779 N N . ILE A 1 97 ? -2.260 -7.596 -4.368 1.00 97.75 97 ILE A N 1
ATOM 780 C CA . ILE A 1 97 ? -2.902 -8.322 -5.477 1.00 97.75 97 ILE A CA 1
ATOM 781 C C . ILE A 1 97 ? -1.861 -8.978 -6.399 1.00 97.75 97 ILE A C 1
ATOM 783 O O . ILE A 1 97 ? -1.994 -10.155 -6.726 1.00 97.75 97 ILE A O 1
ATOM 787 N N . VAL A 1 98 ? -0.787 -8.263 -6.742 1.00 97.25 98 VAL A N 1
ATOM 788 C CA . VAL A 1 98 ? 0.316 -8.811 -7.550 1.00 97.25 98 VAL A CA 1
ATOM 789 C C . VAL A 1 98 ? 1.046 -9.946 -6.834 1.00 97.25 98 VAL A C 1
ATOM 791 O O . VAL A 1 98 ? 1.379 -10.944 -7.467 1.00 97.25 98 VAL A O 1
ATOM 794 N N . LEU A 1 99 ? 1.267 -9.837 -5.521 1.00 97.50 99 LEU A N 1
ATOM 795 C CA . LEU A 1 99 ? 1.897 -10.898 -4.726 1.00 97.50 99 LEU A CA 1
ATOM 796 C C . LEU A 1 99 ? 1.063 -12.188 -4.683 1.00 97.50 99 LEU A C 1
ATOM 798 O O . LEU A 1 99 ? 1.624 -13.265 -4.525 1.00 97.50 99 LEU A O 1
ATOM 802 N N . TYR A 1 100 ? -0.253 -12.090 -4.876 1.00 96.38 100 TYR A N 1
ATOM 803 C CA . TYR A 1 100 ? -1.150 -13.239 -5.041 1.00 96.38 100 TYR A CA 1
ATOM 804 C C . TYR A 1 100 ? -1.212 -13.764 -6.490 1.00 96.38 100 TYR A C 1
ATOM 806 O O . TYR A 1 100 ? -2.006 -14.653 -6.784 1.00 96.38 100 TYR A O 1
ATOM 814 N N . GLY A 1 101 ? -0.387 -13.237 -7.401 1.00 95.44 101 GLY A N 1
ATOM 815 C CA . GLY A 1 101 ? -0.340 -13.655 -8.806 1.00 95.44 101 GLY A CA 1
ATOM 816 C C . GLY A 1 101 ? -1.470 -13.088 -9.669 1.00 95.44 101 GLY A C 1
ATOM 817 O O . GLY A 1 101 ? -1.717 -13.582 -10.765 1.00 95.44 101 GLY A O 1
ATOM 818 N N . GLU A 1 102 ? -2.163 -12.059 -9.186 1.00 96.69 102 GLU A N 1
ATOM 819 C CA . GLU A 1 102 ? -3.347 -11.491 -9.825 1.00 96.69 102 GLU A CA 1
ATOM 820 C C . GLU A 1 102 ? -3.063 -10.106 -10.423 1.00 96.69 102 GLU A C 1
ATOM 822 O O . GLU A 1 102 ? -2.147 -9.391 -10.010 1.00 96.69 102 GLU A O 1
ATOM 827 N N . VAL A 1 103 ? -3.880 -9.691 -11.396 1.00 95.12 103 VAL A N 1
ATOM 828 C CA . VAL A 1 103 ? -3.754 -8.365 -12.020 1.00 95.12 103 VAL A CA 1
ATOM 829 C C . VAL A 1 103 ? -4.556 -7.334 -11.218 1.00 95.12 103 VAL A C 1
ATOM 831 O O . VAL A 1 103 ? -5.776 -7.481 -11.082 1.00 95.12 103 VAL A O 1
ATOM 834 N N . PRO A 1 104 ? -3.920 -6.273 -10.690 1.00 96.56 104 PRO A N 1
ATOM 835 C CA . PRO A 1 104 ? -4.625 -5.243 -9.945 1.00 96.56 104 PRO A CA 1
ATOM 836 C C . PRO A 1 104 ? -5.389 -4.295 -10.881 1.00 96.56 104 PRO A C 1
ATOM 838 O O . PRO A 1 104 ? -4.832 -3.815 -11.871 1.00 96.56 104 PRO A O 1
ATOM 841 N N . PRO A 1 105 ? -6.640 -3.940 -10.555 1.00 96.25 105 PRO A N 1
ATOM 842 C CA . PRO A 1 105 ? -7.359 -2.905 -11.283 1.00 96.25 105 PRO A CA 1
ATOM 843 C C . PRO A 1 105 ? -6.824 -1.499 -10.953 1.00 96.25 105 PRO A C 1
ATOM 845 O O . PRO A 1 105 ? -6.152 -1.258 -9.945 1.00 96.25 105 PRO A O 1
ATOM 848 N N . VAL A 1 106 ? -7.153 -0.525 -11.803 1.00 92.25 106 VAL A N 1
ATOM 849 C CA . VAL A 1 106 ? -6.743 0.877 -11.602 1.00 92.25 106 VAL A CA 1
ATOM 850 C C . VAL A 1 106 ? -7.707 1.610 -10.667 1.00 92.25 106 VAL A C 1
ATOM 852 O O . VAL A 1 106 ? -7.269 2.341 -9.769 1.00 92.25 106 VAL A O 1
ATOM 855 N N . ALA A 1 107 ? -9.016 1.421 -10.853 1.00 93.25 107 ALA A N 1
ATOM 856 C CA . ALA A 1 107 ? -10.040 2.118 -10.086 1.00 93.25 107 ALA A CA 1
ATOM 857 C C . ALA A 1 107 ? -10.044 1.668 -8.618 1.00 93.25 107 ALA A C 1
ATOM 859 O O . ALA A 1 107 ? -10.022 0.484 -8.304 1.00 93.25 107 ALA A O 1
ATOM 860 N N . ARG A 1 108 ? -10.091 2.637 -7.697 1.00 93.00 108 ARG A N 1
ATOM 861 C CA . ARG A 1 108 ? -9.910 2.388 -6.254 1.00 93.00 108 ARG A CA 1
ATOM 862 C C . ARG A 1 108 ? -10.927 1.417 -5.665 1.00 93.00 108 ARG A C 1
ATOM 864 O O . ARG A 1 108 ? -10.571 0.633 -4.798 1.00 93.00 108 ARG A O 1
ATOM 871 N N . ILE A 1 109 ? -12.179 1.507 -6.109 1.00 92.50 109 ILE A N 1
ATOM 872 C CA . ILE A 1 109 ? -13.241 0.623 -5.627 1.00 92.50 109 ILE A CA 1
ATOM 873 C C . ILE A 1 109 ? -12.984 -0.821 -6.063 1.00 92.50 109 ILE A C 1
ATOM 875 O O . ILE A 1 109 ? -13.019 -1.728 -5.240 1.00 92.50 109 ILE A O 1
ATOM 879 N N . ASP A 1 110 ? -12.584 -1.007 -7.318 1.00 95.38 110 ASP A N 1
ATOM 880 C CA . ASP A 1 110 ? -12.269 -2.321 -7.867 1.00 95.38 110 ASP A CA 1
ATOM 881 C C . ASP A 1 110 ? -11.030 -2.923 -7.196 1.00 95.38 110 ASP A C 1
ATOM 883 O O . ASP A 1 110 ? -10.968 -4.132 -7.007 1.00 95.38 110 ASP A O 1
ATOM 887 N N . VAL A 1 111 ? -10.062 -2.096 -6.776 1.00 96.75 111 VAL A N 1
ATOM 888 C CA . VAL A 1 111 ? -8.896 -2.560 -6.001 1.00 96.75 111 VAL A CA 1
ATOM 889 C C . VAL A 1 111 ? -9.336 -3.153 -4.665 1.00 96.75 111 VAL A C 1
ATOM 891 O O . VAL A 1 111 ? -8.849 -4.213 -4.286 1.00 96.75 111 VAL A O 1
ATOM 894 N N . VAL A 1 112 ? -10.261 -2.496 -3.957 1.00 96.06 112 VAL A N 1
ATOM 895 C CA . VAL A 1 112 ? -10.792 -3.005 -2.681 1.00 96.06 112 VAL A CA 1
ATOM 896 C C . VAL A 1 112 ? -11.571 -4.303 -2.902 1.00 96.06 112 VAL A C 1
ATOM 898 O O . VAL A 1 112 ? -11.321 -5.279 -2.200 1.00 96.06 112 VAL A O 1
ATOM 901 N N . ASN A 1 113 ? -12.428 -4.356 -3.924 1.00 94.94 113 ASN A N 1
ATOM 902 C CA . ASN A 1 113 ? -13.191 -5.561 -4.263 1.00 94.94 113 ASN A CA 1
ATOM 903 C C . ASN A 1 113 ? -12.272 -6.736 -4.623 1.00 94.94 113 ASN A C 1
ATOM 905 O O . ASN A 1 113 ? -12.406 -7.827 -4.076 1.00 94.94 113 ASN A O 1
ATOM 909 N N . LYS A 1 114 ? -11.266 -6.506 -5.475 1.00 97.00 114 LYS A N 1
ATOM 910 C CA . LYS A 1 114 ? -10.294 -7.541 -5.843 1.00 97.00 114 LYS A CA 1
ATOM 911 C C . LYS A 1 114 ? -9.491 -8.015 -4.631 1.00 97.00 114 LYS A C 1
ATOM 913 O O . LYS A 1 114 ? -9.230 -9.209 -4.513 1.00 97.00 114 LYS A O 1
ATOM 918 N N . LEU A 1 115 ? -9.126 -7.110 -3.718 1.00 96.50 115 LEU A N 1
ATOM 919 C CA . LEU A 1 115 ? -8.444 -7.461 -2.471 1.00 96.50 115 LEU A CA 1
ATOM 920 C C . LEU A 1 115 ? -9.310 -8.379 -1.593 1.00 96.50 115 LEU A C 1
ATOM 922 O O . LEU A 1 115 ? -8.794 -9.360 -1.057 1.00 96.50 115 LEU A O 1
ATOM 926 N N . GLN A 1 116 ? -10.611 -8.102 -1.470 1.00 95.69 116 GLN A N 1
ATOM 927 C CA . GLN A 1 116 ? -11.562 -8.987 -0.785 1.00 95.69 116 GLN A CA 1
ATOM 928 C C . GLN A 1 116 ? -11.557 -10.388 -1.390 1.00 95.69 116 GLN A C 1
ATOM 930 O O . GLN A 1 116 ? -11.425 -11.382 -0.676 1.00 95.69 116 GLN A O 1
ATOM 935 N N . ASP A 1 117 ? -11.661 -10.459 -2.717 1.00 95.44 117 ASP A N 1
ATOM 936 C CA . ASP A 1 117 ? -11.798 -11.717 -3.440 1.00 95.44 117 ASP A CA 1
ATOM 937 C C . ASP A 1 117 ? -10.582 -12.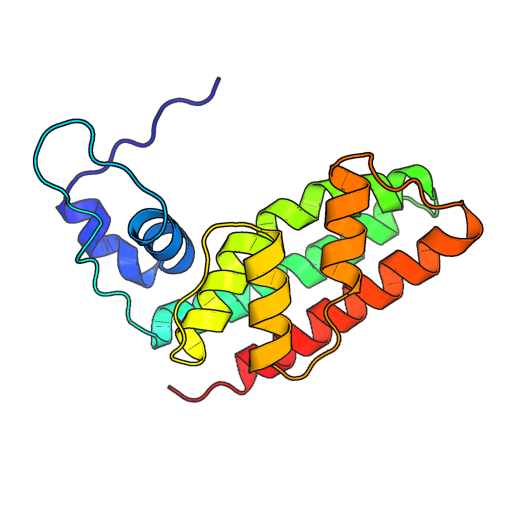628 -3.267 1.00 95.44 117 ASP A C 1
ATOM 939 O O . ASP A 1 117 ? -10.755 -13.839 -3.107 1.00 95.44 117 ASP A O 1
ATOM 943 N N . ILE A 1 118 ? -9.368 -12.069 -3.274 1.00 95.44 118 ILE A N 1
ATOM 944 C CA . ILE A 1 118 ? -8.129 -12.853 -3.153 1.00 95.44 118 ILE A CA 1
ATOM 945 C C . ILE A 1 118 ? -7.799 -13.205 -1.699 1.00 95.44 118 ILE A C 1
ATOM 947 O O . ILE A 1 118 ? -7.313 -14.299 -1.431 1.00 95.44 118 ILE A O 1
ATOM 951 N N . THR A 1 119 ? -8.082 -12.306 -0.750 1.00 91.50 119 THR A N 1
ATOM 952 C CA . THR A 1 119 ? -7.735 -12.518 0.667 1.00 91.50 119 THR A CA 1
ATOM 953 C C . THR A 1 119 ? -8.819 -13.267 1.435 1.00 91.50 119 THR A C 1
ATOM 955 O O . THR A 1 119 ? -8.563 -13.745 2.538 1.00 91.50 119 THR A O 1
ATOM 958 N N . LYS A 1 120 ? -10.041 -13.343 0.884 1.00 90.12 120 LYS A N 1
ATOM 959 C CA . LYS A 1 120 ? -11.253 -13.843 1.559 1.00 90.12 120 LYS A CA 1
ATOM 960 C C . LYS A 1 120 ? -11.549 -13.130 2.882 1.00 90.12 120 LYS A C 1
ATOM 962 O O . LYS A 1 120 ? -12.269 -13.653 3.729 1.00 90.12 120 LYS A O 1
ATOM 967 N N . MET A 1 121 ? -10.998 -11.933 3.067 1.00 89.88 121 MET A N 1
ATOM 968 C CA . MET A 1 121 ? -11.240 -11.101 4.234 1.00 89.88 121 MET A CA 1
ATOM 969 C C . MET A 1 121 ? -12.309 -10.060 3.943 1.00 89.88 121 MET A C 1
ATOM 971 O O . MET A 1 121 ? -12.331 -9.470 2.872 1.00 89.88 121 MET A O 1
ATOM 975 N N . GLU A 1 122 ? -13.118 -9.744 4.948 1.00 86.00 122 GLU A N 1
ATOM 976 C CA . GLU A 1 122 ? -13.994 -8.574 4.917 1.00 86.00 122 GLU A CA 1
ATOM 977 C C . GLU A 1 122 ? -13.166 -7.283 4.775 1.00 86.00 122 GLU A C 1
ATOM 979 O O . GLU A 1 122 ? -12.401 -6.915 5.677 1.00 86.00 122 GLU A O 1
ATOM 984 N N . THR A 1 123 ? -13.330 -6.593 3.642 1.00 88.62 123 THR A N 1
ATOM 985 C CA . THR A 1 123 ? -12.645 -5.329 3.302 1.00 88.62 123 THR A CA 1
ATOM 986 C C . THR A 1 123 ? -13.599 -4.137 3.192 1.00 88.62 123 THR A C 1
ATOM 988 O O . THR A 1 123 ? -13.151 -3.013 2.954 1.00 88.62 123 THR A O 1
ATOM 991 N N . ASN A 1 124 ? -14.892 -4.353 3.452 1.00 90.19 124 ASN A N 1
ATOM 992 C CA . ASN A 1 124 ? -15.971 -3.358 3.388 1.00 90.19 124 ASN A CA 1
ATOM 993 C C . ASN A 1 124 ? -15.648 -2.043 4.123 1.00 90.19 124 ASN A C 1
ATOM 995 O O . ASN A 1 124 ? -16.062 -0.957 3.712 1.00 90.19 124 ASN A O 1
ATOM 999 N N . ILE A 1 125 ? -14.846 -2.108 5.189 1.00 95.75 125 ILE A N 1
ATOM 1000 C CA . ILE A 1 125 ? -14.411 -0.921 5.925 1.00 95.75 125 ILE A CA 1
ATOM 1001 C C . ILE A 1 125 ? -13.542 0.031 5.085 1.00 95.75 125 ILE A C 1
ATOM 1003 O O . ILE A 1 125 ? -13.655 1.250 5.229 1.00 95.75 125 ILE A O 1
ATOM 1007 N N . TYR A 1 126 ? -12.715 -0.479 4.168 1.00 96.06 126 TYR A N 1
ATOM 1008 C CA . TYR A 1 126 ? -11.911 0.357 3.272 1.00 96.06 126 TYR A CA 1
ATOM 1009 C C . TYR A 1 126 ? -12.790 1.102 2.269 1.00 96.06 126 TYR A C 1
ATOM 1011 O O . TYR A 1 126 ? -12.575 2.295 2.038 1.00 96.06 126 TYR A O 1
ATOM 1019 N N . GLU A 1 127 ? -13.815 0.437 1.728 1.00 93.44 12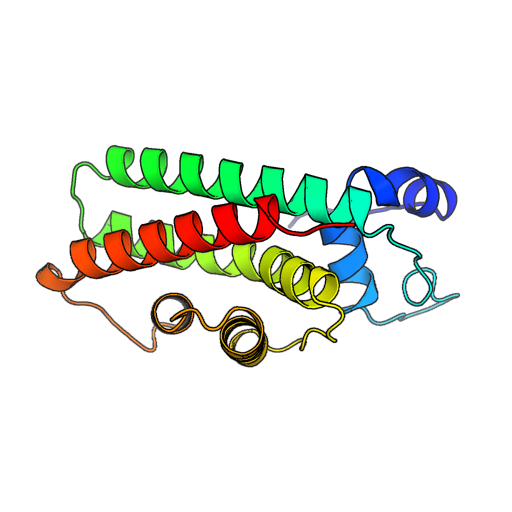7 GLU A N 1
ATOM 1020 C CA . GLU A 1 127 ? -14.819 1.085 0.887 1.00 93.44 127 GLU A CA 1
ATOM 1021 C C . GLU A 1 127 ? -15.568 2.172 1.667 1.00 93.44 127 GLU A C 1
ATOM 1023 O O . GLU A 1 127 ? -15.659 3.313 1.206 1.00 93.44 127 GLU A O 1
ATOM 1028 N N . ARG A 1 128 ? -16.042 1.861 2.878 1.00 94.69 128 ARG A N 1
ATOM 1029 C CA . ARG A 1 128 ? -16.742 2.830 3.733 1.00 94.69 128 ARG A CA 1
ATOM 1030 C C . ARG A 1 128 ? -15.889 4.078 3.972 1.00 94.69 128 ARG A C 1
ATOM 1032 O O . ARG A 1 128 ? -16.368 5.198 3.795 1.00 94.69 128 ARG A O 1
ATOM 1039 N N . VAL A 1 129 ? -14.602 3.921 4.293 1.00 95.69 129 VAL A N 1
ATOM 1040 C CA . VAL A 1 129 ? -13.684 5.061 4.481 1.00 95.69 129 VAL A CA 1
ATOM 1041 C C . VAL A 1 129 ? -13.415 5.814 3.166 1.00 95.69 129 VAL A C 1
ATOM 1043 O O . VAL A 1 129 ? -13.331 7.047 3.178 1.00 95.69 129 VAL A O 1
ATOM 1046 N N . LEU A 1 130 ? -13.359 5.135 2.012 1.00 94.12 130 LEU A N 1
ATOM 1047 C CA . LEU A 1 130 ? -13.304 5.799 0.700 1.00 94.12 130 LEU A CA 1
ATOM 1048 C C . LEU A 1 130 ? -14.553 6.655 0.435 1.00 94.12 130 LEU A C 1
ATOM 1050 O O . LEU A 1 130 ? -14.423 7.776 -0.066 1.00 94.12 130 LEU A O 1
ATOM 1054 N N . GLN A 1 131 ? -15.746 6.169 0.782 1.00 93.94 131 GLN A N 1
ATOM 1055 C CA . GLN A 1 131 ? -17.002 6.914 0.635 1.00 93.94 131 GLN A CA 1
ATOM 1056 C C . GLN A 1 131 ? -17.047 8.143 1.557 1.00 93.94 131 GLN A C 1
ATOM 1058 O O . GLN A 1 131 ? -17.463 9.224 1.123 1.00 93.94 131 GLN A O 1
ATOM 1063 N N . ILE A 1 132 ? -16.543 8.019 2.791 1.00 94.25 132 ILE A N 1
ATOM 1064 C CA . ILE A 1 132 ? -16.373 9.146 3.724 1.00 94.25 132 ILE A CA 1
ATOM 1065 C C . ILE A 1 132 ? -15.440 10.202 3.125 1.00 94.25 132 ILE A C 1
ATOM 1067 O O . ILE A 1 132 ? -15.765 11.392 3.106 1.00 94.25 132 ILE A O 1
ATOM 1071 N N . ARG A 1 133 ? -14.301 9.784 2.560 1.00 92.88 133 ARG A N 1
ATOM 1072 C CA . ARG A 1 133 ? -13.369 10.696 1.880 1.00 92.88 133 ARG A CA 1
ATOM 1073 C C . ARG A 1 133 ? -14.009 11.433 0.712 1.00 92.88 133 ARG A C 1
ATOM 1075 O O . ARG A 1 133 ? -13.753 12.619 0.513 1.00 92.88 133 ARG A O 1
ATOM 1082 N N . GLN A 1 134 ? -14.858 10.748 -0.044 1.00 92.25 134 GLN A N 1
ATOM 1083 C CA . GLN A 1 134 ? -15.611 11.332 -1.154 1.00 92.25 134 GLN A CA 1
ATOM 1084 C C . GLN A 1 134 ? -16.790 12.205 -0.692 1.00 92.25 134 GLN A C 1
ATOM 1086 O O . GLN A 1 134 ? -17.518 12.718 -1.537 1.00 92.25 134 GLN A O 1
ATOM 1091 N N . LYS A 1 135 ? -16.987 12.387 0.625 1.00 90.62 135 LYS A N 1
ATOM 1092 C CA . LYS A 1 135 ? -18.125 13.094 1.239 1.00 90.62 135 LYS A CA 1
ATOM 1093 C C . LYS A 1 135 ? -19.494 12.494 0.878 1.00 90.62 135 LYS A C 1
ATOM 1095 O O . LYS A 1 135 ? -20.507 13.173 1.024 1.00 90.62 135 LYS A O 1
ATOM 1100 N N . LYS A 1 136 ? -19.522 11.236 0.424 1.00 88.38 136 LYS A N 1
ATOM 1101 C CA . LYS A 1 136 ? -20.749 10.486 0.105 1.00 88.38 136 LYS A CA 1
ATOM 1102 C C . LYS A 1 136 ? -21.402 9.896 1.352 1.00 88.38 136 LYS A C 1
ATOM 1104 O O . LYS A 1 136 ? -22.612 9.733 1.381 1.00 88.38 136 LYS A O 1
ATOM 1109 N N . LEU A 1 137 ? -20.597 9.617 2.375 1.00 87.94 137 LEU A N 1
ATOM 1110 C CA . LEU A 1 137 ? -21.041 9.150 3.681 1.00 87.94 137 LEU A CA 1
ATOM 1111 C C . LEU A 1 137 ? -20.562 10.130 4.756 1.00 87.94 137 LEU A C 1
ATOM 1113 O O . LEU A 1 137 ? -19.417 10.588 4.718 1.00 87.94 137 LEU A O 1
ATOM 1117 N N . LYS A 1 138 ? -21.429 10.446 5.718 1.00 88.44 138 LYS A N 1
ATOM 1118 C CA . LYS A 1 138 ? -21.072 11.194 6.926 1.00 88.44 138 LYS A CA 1
ATOM 1119 C C . LYS A 1 138 ? -21.395 10.309 8.127 1.00 88.44 138 LYS A C 1
ATOM 1121 O O . LYS A 1 138 ? -22.574 10.065 8.351 1.00 88.44 138 LYS A O 1
ATOM 1126 N N . PRO A 1 139 ? -20.384 9.790 8.833 1.00 84.25 139 PRO A N 1
ATOM 1127 C CA . PRO A 1 139 ? -20.620 8.962 10.001 1.00 84.25 139 PRO A CA 1
ATOM 1128 C C . PRO A 1 139 ? -21.080 9.826 11.172 1.00 84.25 139 PRO A C 1
ATOM 1130 O O . PRO A 1 139 ? -20.600 10.952 11.349 1.00 84.25 139 PRO A O 1
ATOM 1133 N N . ASP A 1 140 ? -21.964 9.270 11.990 1.00 85.75 140 ASP A N 1
ATOM 1134 C CA . ASP A 1 140 ? -22.353 9.896 13.246 1.00 85.75 140 ASP A CA 1
ATOM 1135 C C . ASP A 1 140 ? -21.278 9.676 14.323 1.00 85.75 140 ASP A C 1
ATOM 1137 O O . ASP A 1 140 ? -20.469 8.743 14.277 1.00 85.75 140 ASP A O 1
ATOM 1141 N N . SER A 1 141 ? -21.265 10.551 15.333 1.00 77.62 141 SER A N 1
ATOM 1142 C CA . SER A 1 141 ? -20.294 10.512 16.440 1.00 77.62 141 SER A CA 1
ATOM 1143 C C . SER A 1 141 ? -20.188 9.133 17.130 1.00 77.62 141 SER A C 1
ATOM 1145 O O . SER A 1 141 ? -19.060 8.664 17.321 1.00 77.62 141 SER A O 1
ATOM 1147 N N . PRO A 1 142 ? -21.298 8.419 17.431 1.00 79.69 142 PRO A N 1
ATOM 1148 C CA . PRO A 1 142 ? -21.236 7.097 18.065 1.00 79.69 142 PRO A CA 1
ATOM 1149 C C . PRO A 1 142 ? -20.571 6.013 17.205 1.00 79.69 142 PRO A C 1
ATOM 1151 O O . PRO A 1 142 ? -19.992 5.073 17.744 1.00 79.69 142 PRO A O 1
ATOM 1154 N N . GLU A 1 143 ? -20.613 6.132 15.875 1.00 89.19 143 GLU A N 1
ATOM 1155 C CA . GLU A 1 143 ? -20.061 5.119 14.965 1.00 89.19 143 GLU A CA 1
ATOM 1156 C C . GLU A 1 143 ? -18.538 5.210 14.820 1.00 89.19 143 GLU A C 1
ATOM 1158 O O . GLU A 1 143 ? -17.886 4.258 14.389 1.00 89.19 143 GLU A O 1
ATOM 1163 N N . THR A 1 144 ? -17.959 6.360 15.167 1.00 91.69 144 THR A N 1
ATOM 1164 C CA . THR A 1 144 ? -16.568 6.701 14.843 1.00 91.69 144 THR A CA 1
ATOM 1165 C C . THR A 1 144 ? -15.561 5.710 15.428 1.00 91.69 144 THR A C 1
ATOM 1167 O O . THR A 1 144 ? -14.627 5.296 14.737 1.00 91.69 144 THR A O 1
ATOM 1170 N N . ASP A 1 145 ? -15.764 5.280 16.675 1.00 91.56 145 ASP A N 1
ATOM 1171 C CA . ASP A 1 145 ? -14.863 4.317 17.319 1.00 91.56 145 ASP A CA 1
ATOM 1172 C C . ASP A 1 145 ? -14.969 2.929 16.684 1.00 91.56 145 ASP A C 1
ATOM 1174 O O . ASP A 1 145 ? -13.965 2.224 16.580 1.00 91.56 145 ASP A O 1
ATOM 1178 N N . GLY A 1 146 ? -16.167 2.545 16.233 1.00 94.56 146 GLY A N 1
ATOM 1179 C CA . GLY A 1 146 ? -16.392 1.304 15.492 1.00 94.56 146 GLY A CA 1
ATOM 1180 C C . GLY A 1 146 ? -15.643 1.313 14.163 1.00 94.56 146 GLY A C 1
ATOM 1181 O O . GLY A 1 146 ? -14.851 0.412 13.901 1.00 94.56 146 GLY A O 1
ATOM 1182 N N . ILE A 1 147 ? -15.787 2.396 13.391 1.00 95.56 147 ILE A N 1
ATOM 1183 C CA . ILE A 1 147 ? -15.090 2.582 12.109 1.00 95.56 147 ILE A CA 1
ATOM 1184 C C . ILE A 1 147 ? -13.574 2.481 12.295 1.00 95.56 147 ILE A C 1
ATOM 1186 O O . ILE A 1 147 ? -12.906 1.771 11.543 1.00 95.56 147 ILE A O 1
ATOM 1190 N N . PHE A 1 148 ? -13.017 3.161 13.303 1.00 96.06 148 PHE A N 1
ATOM 1191 C CA . PHE A 1 148 ? -11.582 3.087 13.570 1.00 96.06 148 PHE A CA 1
ATOM 1192 C C . PHE A 1 148 ? -11.137 1.664 13.929 1.00 96.06 148 PHE A C 1
ATOM 1194 O O . PHE A 1 148 ? -10.165 1.170 13.357 1.00 96.06 148 PHE A O 1
ATOM 1201 N N . LYS A 1 149 ? -11.845 0.994 14.848 1.00 95.88 149 LYS A N 1
ATOM 1202 C CA . LYS A 1 149 ? -11.520 -0.375 15.277 1.00 95.88 149 LYS A CA 1
ATOM 1203 C C . LYS A 1 149 ? -11.567 -1.356 14.110 1.00 95.88 149 LYS A C 1
ATOM 1205 O O . LYS A 1 149 ? -10.618 -2.112 13.917 1.00 95.88 149 LYS A O 1
ATOM 1210 N N . GLU A 1 150 ? -12.633 -1.327 13.316 1.00 96.25 150 GLU A N 1
ATOM 1211 C CA . GLU A 1 150 ? -12.779 -2.181 12.135 1.00 96.25 150 GLU A CA 1
ATOM 1212 C C . GLU A 1 150 ? -11.644 -1.942 11.133 1.00 96.25 150 GLU A C 1
ATOM 1214 O O . GLU A 1 150 ? -11.033 -2.899 10.653 1.00 96.25 150 GLU A O 1
ATOM 1219 N N . PHE A 1 151 ? -11.302 -0.675 10.874 1.00 97.06 151 PHE A N 1
ATOM 1220 C CA . PHE A 1 151 ? -10.243 -0.305 9.937 1.00 97.06 151 PHE A CA 1
ATOM 1221 C C . PHE A 1 151 ? -8.870 -0.775 10.421 1.00 97.06 151 PHE A C 1
ATOM 1223 O O . PHE A 1 151 ? -8.073 -1.323 9.652 1.00 97.06 151 PHE A O 1
ATOM 1230 N N . TYR A 1 152 ? -8.597 -0.581 11.711 1.00 97.06 152 TYR A N 1
ATOM 1231 C CA . TYR A 1 152 ? -7.372 -1.027 12.357 1.00 97.06 152 TYR A CA 1
ATOM 1232 C C . TYR A 1 152 ? -7.233 -2.553 12.286 1.00 97.06 152 TYR A C 1
ATOM 1234 O O . TYR A 1 152 ? -6.207 -3.046 11.821 1.00 97.06 152 TYR A O 1
ATOM 1242 N N . HIS A 1 153 ? -8.267 -3.306 12.670 1.00 96.50 153 HIS A N 1
ATOM 1243 C CA . HIS A 1 153 ? -8.215 -4.769 12.658 1.00 96.50 153 HIS A CA 1
ATOM 1244 C C . HIS A 1 153 ? -8.141 -5.351 11.245 1.00 96.50 153 HIS A C 1
ATOM 1246 O O . HIS A 1 153 ? -7.436 -6.337 11.038 1.00 96.50 153 HIS A O 1
ATOM 1252 N N . ALA A 1 154 ? -8.816 -4.753 10.259 1.00 96.69 154 ALA A N 1
ATOM 1253 C CA . ALA A 1 154 ? -8.646 -5.145 8.861 1.00 96.69 154 ALA A CA 1
ATOM 1254 C C . ALA A 1 154 ? -7.188 -4.950 8.407 1.00 96.69 154 ALA A C 1
ATOM 1256 O O . ALA A 1 154 ? -6.599 -5.851 7.813 1.00 96.69 154 ALA A O 1
ATOM 1257 N N . THR A 1 155 ? -6.577 -3.821 8.782 1.00 96.88 155 THR A N 1
ATOM 1258 C CA . THR A 1 155 ? -5.182 -3.489 8.444 1.00 96.88 155 THR A CA 1
ATOM 1259 C C . THR A 1 155 ? -4.191 -4.426 9.135 1.00 96.88 155 THR A C 1
ATOM 1261 O O . THR A 1 155 ? -3.218 -4.864 8.530 1.00 96.88 155 THR A O 1
ATOM 1264 N N . GLU A 1 156 ? -4.454 -4.781 10.390 1.00 96.56 156 GLU A N 1
ATOM 1265 C CA . GLU A 1 156 ? -3.653 -5.736 11.158 1.00 96.56 156 GLU A CA 1
ATOM 1266 C C . GLU A 1 156 ? -3.721 -7.145 10.559 1.00 96.56 156 GLU A C 1
AT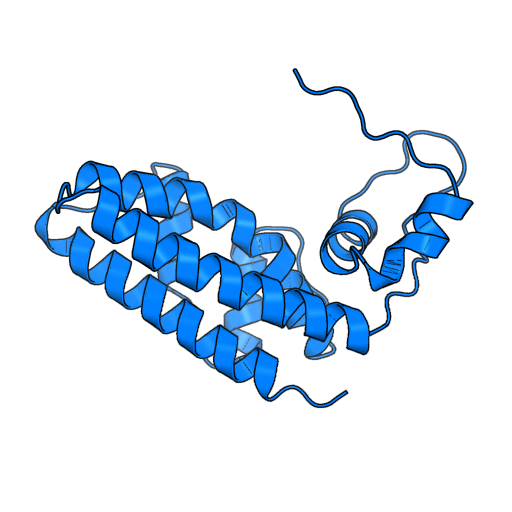OM 1268 O O . GLU A 1 156 ? -2.692 -7.805 10.412 1.00 96.56 156 GLU A O 1
ATOM 1273 N N . ARG A 1 157 ? -4.916 -7.588 10.145 1.00 95.88 157 ARG A N 1
ATOM 1274 C CA . ARG A 1 157 ? -5.099 -8.867 9.449 1.00 95.88 157 ARG A CA 1
ATOM 1275 C C . ARG A 1 157 ? -4.365 -8.907 8.107 1.00 95.88 157 ARG A C 1
ATOM 1277 O O . ARG A 1 157 ? -3.680 -9.891 7.853 1.00 95.88 157 ARG A O 1
ATOM 1284 N N . LEU A 1 158 ? -4.442 -7.843 7.299 1.00 96.06 158 LEU A N 1
ATOM 1285 C CA . LEU A 1 158 ? -3.658 -7.741 6.059 1.00 96.06 158 LEU A CA 1
ATOM 1286 C C . LEU A 1 158 ? -2.155 -7.836 6.336 1.00 96.06 158 LEU A C 1
ATOM 1288 O O . LEU A 1 158 ? -1.436 -8.481 5.582 1.00 96.06 158 LEU A O 1
ATOM 1292 N N . GLY A 1 159 ? -1.687 -7.236 7.433 1.00 96.12 159 GLY A N 1
ATOM 1293 C CA . GLY A 1 159 ? -0.288 -7.335 7.842 1.00 96.12 159 GLY A CA 1
ATOM 1294 C C . GLY A 1 159 ? 0.169 -8.769 8.092 1.00 96.12 159 GLY A C 1
ATOM 1295 O O . GLY A 1 159 ? 1.264 -9.122 7.669 1.00 96.12 159 GLY A O 1
ATOM 1296 N N . ARG A 1 160 ? -0.678 -9.600 8.714 1.00 95.56 160 ARG A N 1
ATOM 1297 C CA . ARG A 1 160 ? -0.393 -11.033 8.903 1.00 95.56 160 ARG A CA 1
ATOM 1298 C C . ARG A 1 160 ? -0.369 -11.795 7.584 1.00 95.56 160 ARG A C 1
ATOM 1300 O O . ARG A 1 160 ? 0.561 -12.552 7.357 1.00 95.56 160 ARG A O 1
ATOM 1307 N N . LEU A 1 161 ? -1.329 -11.534 6.695 1.00 95.62 161 LEU A N 1
ATOM 1308 C CA . LEU A 1 161 ? -1.346 -12.179 5.381 1.00 95.62 161 LEU A CA 1
ATOM 1309 C C . LEU A 1 161 ? -0.064 -11.900 4.595 1.00 95.62 161 LEU A C 1
ATOM 1311 O O . LEU A 1 161 ? 0.524 -12.832 4.073 1.00 95.62 161 LEU A O 1
ATOM 1315 N N . ILE A 1 162 ? 0.396 -10.645 4.549 1.00 95.88 162 ILE A N 1
ATOM 1316 C CA . ILE A 1 162 ? 1.634 -10.272 3.840 1.00 95.88 162 ILE A CA 1
ATOM 1317 C C . ILE A 1 162 ? 2.866 -10.993 4.413 1.00 95.88 162 ILE A C 1
ATOM 1319 O O . ILE A 1 162 ? 3.777 -11.356 3.664 1.00 95.88 162 ILE A O 1
ATOM 1323 N N . ASP A 1 163 ? 2.901 -11.188 5.731 1.00 94.00 163 ASP A N 1
ATOM 1324 C CA . ASP A 1 163 ? 3.973 -11.907 6.429 1.00 94.00 163 ASP A CA 1
ATOM 1325 C C . ASP A 1 163 ? 4.010 -13.397 6.041 1.00 94.00 163 ASP A C 1
ATOM 1327 O O . ASP A 1 163 ? 5.083 -13.974 5.897 1.00 94.00 163 ASP A O 1
ATOM 1331 N N . GLU A 1 164 ? 2.840 -13.994 5.795 1.00 94.00 164 GLU A N 1
ATOM 1332 C CA . GLU A 1 164 ? 2.668 -15.410 5.441 1.00 94.00 164 GLU A CA 1
ATOM 1333 C C . GLU A 1 164 ? 2.888 -15.720 3.945 1.00 94.00 164 GLU A C 1
ATOM 1335 O O . GLU A 1 164 ? 3.010 -16.892 3.579 1.00 94.00 164 GLU A O 1
ATOM 1340 N N . ILE A 1 165 ? 2.961 -14.706 3.069 1.00 93.44 165 ILE A N 1
ATOM 1341 C CA . ILE A 1 165 ? 3.208 -14.905 1.628 1.00 93.44 165 ILE A CA 1
ATOM 1342 C C . ILE A 1 165 ? 4.597 -15.520 1.418 1.00 93.44 165 ILE A C 1
ATOM 1344 O O . ILE A 1 165 ? 5.621 -14.902 1.719 1.00 93.44 165 ILE A O 1
ATOM 1348 N N . GLN A 1 166 ? 4.629 -16.716 0.829 1.00 88.69 166 GLN A N 1
ATOM 1349 C CA . GLN A 1 166 ? 5.859 -17.389 0.409 1.00 88.69 166 GLN A CA 1
ATOM 1350 C C . GLN A 1 166 ? 6.252 -16.963 -1.010 1.00 88.69 166 GLN A C 1
ATOM 1352 O O . GLN A 1 166 ? 5.389 -16.860 -1.882 1.00 88.69 166 GLN A O 1
ATOM 1357 N N . ILE A 1 167 ? 7.547 -16.701 -1.224 1.00 86.44 167 ILE A N 1
ATOM 1358 C CA . ILE A 1 167 ? 8.132 -16.210 -2.486 1.00 86.44 167 ILE A CA 1
ATOM 1359 C C . ILE A 1 167 ? 9.335 -17.049 -2.868 1.00 86.44 167 ILE A C 1
ATOM 1361 O O . ILE A 1 167 ? 10.120 -17.365 -1.946 1.00 86.44 167 ILE A O 1
#